Protein AF-A0A963KWK8-F1 (afdb_monomer)

Structure (mmCIF, N/CA/C/O backbone):
data_AF-A0A963KWK8-F1
#
_entry.id   AF-A0A963KWK8-F1
#
loop_
_atom_site.group_PDB
_atom_site.id
_atom_site.type_symbol
_atom_site.label_atom_id
_atom_site.label_alt_id
_atom_site.label_comp_id
_atom_site.label_asym_id
_atom_site.label_entity_id
_atom_site.label_seq_id
_atom_site.pdbx_PDB_ins_code
_atom_site.Cartn_x
_atom_site.Cartn_y
_atom_site.Cartn_z
_atom_site.occupancy
_atom_site.B_iso_or_equiv
_atom_site.auth_seq_id
_at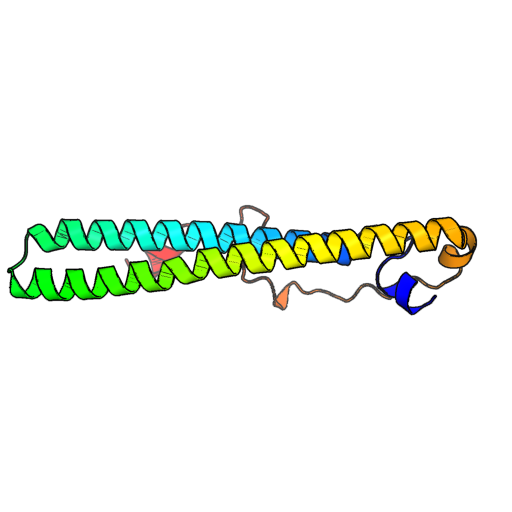om_site.auth_comp_id
_atom_site.auth_asym_id
_atom_site.auth_atom_id
_atom_site.pdbx_PDB_model_num
ATOM 1 N N . MET A 1 1 ? 26.080 3.935 -24.033 1.00 63.66 1 MET A N 1
ATOM 2 C CA . MET A 1 1 ? 25.104 3.381 -25.016 1.00 63.66 1 MET A CA 1
ATOM 3 C C . MET A 1 1 ? 24.655 1.998 -24.578 1.00 63.66 1 MET A C 1
ATOM 5 O O . MET A 1 1 ? 23.454 1.778 -24.533 1.00 63.66 1 MET A O 1
ATOM 9 N N . ASN A 1 2 ? 25.579 1.126 -24.157 1.00 68.31 2 ASN A N 1
ATOM 10 C CA . ASN A 1 2 ? 25.236 -0.156 -23.536 1.00 68.31 2 ASN A CA 1
ATOM 11 C C . ASN A 1 2 ? 24.360 -0.013 -22.277 1.00 68.31 2 ASN A C 1
ATOM 13 O O . ASN A 1 2 ? 23.461 -0.823 -22.105 1.00 68.31 2 ASN A O 1
ATOM 17 N N . GLU A 1 3 ? 24.543 1.017 -21.434 1.00 72.50 3 GLU A N 1
ATOM 18 C CA . GLU A 1 3 ? 23.675 1.199 -20.253 1.00 72.50 3 GLU A CA 1
ATOM 19 C C . GLU A 1 3 ? 22.236 1.583 -20.633 1.00 72.50 3 GLU A C 1
ATOM 21 O O . GLU A 1 3 ? 21.285 1.078 -20.049 1.00 72.50 3 GLU A O 1
ATOM 26 N N . VAL A 1 4 ? 22.074 2.434 -21.652 1.00 71.25 4 VAL A N 1
ATOM 27 C CA . VAL A 1 4 ? 20.758 2.827 -22.190 1.00 71.25 4 VAL A CA 1
ATOM 28 C C . VAL A 1 4 ? 20.070 1.620 -22.831 1.00 71.25 4 VAL A C 1
ATOM 30 O O . VAL A 1 4 ? 18.914 1.352 -22.532 1.00 71.25 4 VAL A O 1
ATOM 33 N N . ALA A 1 5 ? 20.810 0.848 -23.632 1.00 70.06 5 ALA A N 1
ATOM 34 C CA . ALA A 1 5 ? 20.347 -0.381 -24.273 1.00 70.06 5 ALA A CA 1
ATOM 35 C C . ALA A 1 5 ? 19.954 -1.488 -23.272 1.00 70.06 5 ALA A C 1
ATOM 37 O O . ALA A 1 5 ? 19.103 -2.316 -23.582 1.00 70.06 5 ALA A O 1
ATOM 38 N N . ALA A 1 6 ? 20.557 -1.509 -22.077 1.00 73.06 6 ALA A N 1
ATOM 39 C CA . ALA A 1 6 ? 20.246 -2.477 -21.021 1.00 73.06 6 ALA A CA 1
ATOM 40 C C . ALA A 1 6 ? 18.929 -2.181 -20.275 1.00 73.06 6 ALA A C 1
ATOM 42 O O . ALA A 1 6 ? 18.339 -3.089 -19.679 1.00 73.06 6 ALA A O 1
ATOM 43 N N . LEU A 1 7 ? 18.499 -0.915 -20.282 1.00 71.56 7 LEU A N 1
ATOM 44 C CA . LEU A 1 7 ? 17.225 -0.465 -19.716 1.00 71.56 7 LEU A CA 1
ATOM 45 C C . LEU A 1 7 ? 16.120 -0.473 -20.773 1.00 71.56 7 LEU A C 1
ATOM 47 O O . LEU A 1 7 ? 15.037 -0.982 -20.506 1.00 71.56 7 LEU A O 1
ATOM 51 N N . ARG A 1 8 ? 16.426 0.025 -21.977 1.00 70.81 8 ARG A N 1
ATOM 52 C CA . ARG A 1 8 ? 15.500 0.085 -23.105 1.00 70.81 8 ARG A CA 1
ATOM 53 C C . ARG A 1 8 ? 16.205 -0.271 -24.411 1.00 70.81 8 ARG A C 1
ATOM 55 O O . ARG A 1 8 ? 17.089 0.452 -24.874 1.00 70.81 8 ARG A O 1
ATOM 62 N N . HIS A 1 9 ? 15.789 -1.372 -25.034 1.00 70.56 9 HIS A N 1
ATOM 63 C CA . HIS A 1 9 ? 16.353 -1.852 -26.294 1.00 70.56 9 HIS A CA 1
ATOM 64 C C . HIS A 1 9 ? 15.299 -1.844 -27.414 1.00 70.56 9 HIS A C 1
ATOM 66 O O . HIS A 1 9 ? 14.207 -2.362 -27.197 1.00 70.56 9 HIS A O 1
ATOM 72 N N . PRO A 1 10 ? 15.609 -1.371 -28.639 1.00 66.19 10 PRO A N 1
ATOM 73 C CA . PRO A 1 10 ? 14.645 -1.343 -29.749 1.00 66.19 10 PRO A CA 1
ATOM 74 C C . PRO A 1 10 ? 14.072 -2.705 -30.158 1.00 66.19 10 PRO A C 1
ATOM 76 O O . PRO A 1 10 ? 13.037 -2.760 -30.807 1.00 66.19 10 PRO A O 1
ATOM 79 N N . MET A 1 11 ? 14.788 -3.786 -29.841 1.00 64.38 11 MET A N 1
ATOM 80 C CA . MET A 1 11 ? 14.402 -5.168 -30.160 1.00 64.38 11 MET A CA 1
ATOM 81 C C . MET A 1 11 ? 13.842 -5.945 -28.959 1.00 64.38 11 MET A C 1
ATOM 83 O O . MET A 1 11 ? 13.617 -7.146 -29.081 1.00 64.38 11 MET A O 1
ATOM 87 N N . MET A 1 12 ? 13.694 -5.313 -27.789 1.00 65.12 12 MET A N 1
ATOM 88 C CA . MET A 1 12 ? 13.017 -5.942 -26.653 1.00 65.12 12 MET A CA 1
ATOM 89 C C . MET A 1 12 ? 11.509 -5.752 -26.799 1.00 65.12 12 MET A C 1
ATOM 91 O O . MET A 1 12 ? 11.045 -4.641 -27.027 1.00 65.12 12 MET A O 1
ATOM 95 N N . ASP A 1 13 ? 10.770 -6.849 -26.655 1.00 56.22 13 ASP A N 1
ATOM 96 C CA . ASP A 1 13 ? 9.303 -6.887 -26.739 1.00 56.22 13 ASP A CA 1
ATOM 97 C C . ASP A 1 13 ? 8.629 -6.383 -25.444 1.00 56.22 13 ASP A C 1
ATOM 99 O O . ASP A 1 13 ? 7.437 -6.096 -25.414 1.00 56.22 13 ASP A O 1
ATOM 103 N N . HIS A 1 14 ? 9.404 -6.271 -24.358 1.00 61.25 14 HIS A N 1
ATOM 104 C CA . HIS A 1 14 ? 8.965 -5.751 -23.064 1.00 61.25 14 HIS A CA 1
ATOM 105 C C . HIS A 1 14 ? 9.949 -4.712 -22.536 1.00 61.25 14 HIS A C 1
ATOM 107 O O . HIS A 1 14 ? 11.145 -4.991 -22.387 1.00 61.25 14 HIS A O 1
ATOM 113 N N . ASP A 1 15 ? 9.436 -3.522 -22.239 1.00 75.00 15 ASP A N 1
ATOM 114 C CA . ASP A 1 15 ? 10.189 -2.459 -21.593 1.00 75.00 15 ASP A CA 1
ATOM 115 C C . ASP A 1 15 ? 10.285 -2.732 -20.087 1.00 75.00 15 ASP A C 1
ATOM 117 O O . ASP A 1 15 ? 9.283 -2.914 -19.397 1.00 75.00 15 ASP A O 1
ATOM 121 N N . ARG A 1 16 ? 11.512 -2.780 -19.564 1.00 76.50 16 ARG A N 1
ATOM 122 C CA . ARG A 1 16 ? 11.756 -3.067 -18.145 1.00 76.50 16 ARG A CA 1
ATOM 123 C C . ARG A 1 16 ? 11.278 -1.936 -17.239 1.00 76.50 16 ARG A C 1
ATOM 125 O O . ARG A 1 16 ? 10.933 -2.203 -16.091 1.00 76.50 16 ARG A O 1
ATOM 132 N N . VAL A 1 17 ? 11.301 -0.694 -17.722 1.00 82.38 17 VAL A N 1
ATOM 133 C CA . VAL A 1 17 ? 10.844 0.468 -16.953 1.00 82.38 17 VAL A CA 1
ATOM 134 C C . VAL A 1 17 ? 9.322 0.484 -16.896 1.00 82.38 17 VAL A C 1
ATOM 136 O O . VAL A 1 17 ? 8.766 0.687 -15.820 1.00 82.38 17 VAL A O 1
ATOM 139 N N . GLU A 1 18 ? 8.655 0.200 -18.015 1.00 82.38 18 GLU A N 1
ATOM 140 C CA . GLU A 1 18 ? 7.192 0.077 -18.069 1.00 82.38 18 GLU A CA 1
ATOM 141 C C . GLU A 1 18 ? 6.697 -1.061 -17.167 1.00 82.38 18 GLU A C 1
ATOM 143 O O . GLU A 1 18 ? 5.845 -0.828 -16.312 1.00 82.38 18 GLU A O 1
ATOM 148 N N . ALA A 1 19 ? 7.320 -2.243 -17.248 1.00 83.38 19 ALA A N 1
ATOM 149 C CA . ALA A 1 19 ? 6.991 -3.374 -16.378 1.00 83.38 19 ALA A CA 1
ATOM 150 C C . ALA A 1 19 ? 7.142 -3.031 -14.884 1.00 83.38 19 ALA A C 1
ATOM 152 O O . ALA A 1 19 ? 6.253 -3.321 -14.087 1.00 83.38 19 ALA A O 1
ATOM 153 N N . ALA A 1 20 ? 8.228 -2.352 -14.499 1.00 85.38 20 ALA A N 1
ATOM 154 C CA . ALA A 1 20 ? 8.429 -1.925 -13.114 1.00 85.38 20 ALA A CA 1
ATOM 155 C C . ALA A 1 20 ? 7.387 -0.887 -12.656 1.00 85.38 20 ALA A C 1
ATOM 157 O O . ALA A 1 20 ? 6.978 -0.883 -11.494 1.00 85.38 20 ALA A O 1
ATOM 158 N N . VAL A 1 21 ? 6.950 0.006 -13.549 1.00 88.38 21 VAL A N 1
ATOM 159 C CA . VAL A 1 21 ? 5.881 0.971 -13.258 1.00 88.38 21 VAL A CA 1
ATOM 160 C C . VAL A 1 21 ? 4.543 0.258 -13.059 1.00 88.38 21 VAL A C 1
ATOM 162 O O . VAL A 1 21 ? 3.821 0.599 -12.121 1.00 88.38 21 VAL A O 1
ATOM 165 N N . ASP A 1 22 ? 4.226 -0.733 -13.888 1.00 86.75 22 ASP A N 1
ATOM 166 C CA . ASP A 1 22 ? 2.990 -1.511 -13.771 1.00 86.75 22 ASP A CA 1
ATOM 167 C C . ASP A 1 22 ? 2.964 -2.359 -12.490 1.00 86.75 22 ASP A C 1
ATOM 169 O O . ASP A 1 22 ? 1.946 -2.397 -11.794 1.00 86.75 22 ASP A O 1
ATOM 173 N N . GLU A 1 23 ? 4.090 -2.969 -12.110 1.00 88.62 23 GLU A N 1
ATOM 174 C CA . GLU A 1 23 ? 4.226 -3.677 -10.830 1.00 88.62 23 GLU A CA 1
ATOM 175 C C . GLU A 1 23 ? 4.026 -2.741 -9.629 1.00 88.62 23 GLU A C 1
ATOM 177 O O . GLU A 1 23 ? 3.288 -3.072 -8.697 1.00 88.62 23 GLU A O 1
ATOM 182 N N . LEU A 1 24 ? 4.632 -1.548 -9.650 1.00 91.56 24 LEU A N 1
ATOM 183 C CA . LEU A 1 24 ? 4.442 -0.550 -8.592 1.00 91.56 24 LEU A CA 1
ATOM 184 C C . LEU A 1 24 ? 2.986 -0.073 -8.507 1.00 91.56 24 LEU A C 1
ATOM 186 O O . LEU A 1 24 ? 2.474 0.112 -7.401 1.00 91.56 24 LEU A O 1
ATOM 190 N N . ALA A 1 25 ? 2.304 0.087 -9.643 1.00 89.25 25 ALA A N 1
ATOM 191 C CA . ALA A 1 25 ? 0.888 0.443 -9.673 1.00 89.25 25 ALA A CA 1
ATOM 192 C C . ALA A 1 25 ? 0.015 -0.672 -9.076 1.00 89.25 25 ALA A C 1
ATOM 194 O O . ALA A 1 25 ? -0.877 -0.392 -8.272 1.00 89.25 25 ALA A O 1
ATOM 195 N N . ALA A 1 26 ? 0.307 -1.933 -9.411 1.00 90.19 26 ALA A N 1
ATOM 196 C CA . ALA A 1 26 ? -0.379 -3.088 -8.840 1.00 90.19 26 ALA A CA 1
ATOM 197 C C . ALA A 1 26 ? -0.175 -3.185 -7.318 1.00 90.19 26 ALA A C 1
ATOM 199 O O . ALA A 1 26 ? -1.129 -3.470 -6.594 1.00 90.19 26 ALA A O 1
ATOM 200 N N . ILE A 1 27 ? 1.034 -2.893 -6.822 1.00 88.88 27 ILE A N 1
ATOM 201 C CA . ILE A 1 27 ? 1.321 -2.831 -5.381 1.00 88.88 27 ILE A CA 1
ATOM 202 C C . ILE A 1 27 ? 0.475 -1.749 -4.707 1.00 88.88 27 ILE A C 1
ATOM 204 O O . ILE A 1 27 ? -0.173 -2.039 -3.703 1.00 88.88 27 ILE A O 1
ATOM 208 N N . VAL A 1 28 ? 0.449 -0.526 -5.250 1.00 92.06 28 VAL A N 1
ATOM 209 C CA . VAL A 1 28 ? -0.354 0.570 -4.678 1.00 92.06 28 VAL A CA 1
ATOM 210 C C . VAL A 1 28 ? -1.820 0.156 -4.583 1.00 92.06 28 VAL A C 1
ATOM 212 O O . VAL A 1 28 ? -2.369 0.165 -3.483 1.00 92.06 28 VAL A O 1
ATOM 215 N N . ALA A 1 29 ? -2.407 -0.324 -5.682 1.00 89.19 29 ALA A N 1
ATOM 216 C CA . ALA A 1 29 ? -3.806 -0.747 -5.708 1.00 89.19 29 ALA A CA 1
ATOM 217 C C . ALA A 1 29 ? -4.097 -1.881 -4.708 1.00 89.19 29 ALA A C 1
ATOM 219 O O . ALA A 1 29 ? -5.076 -1.828 -3.966 1.00 89.19 29 ALA A O 1
ATOM 220 N N . ALA A 1 30 ? -3.230 -2.896 -4.637 1.00 89.56 30 ALA A N 1
A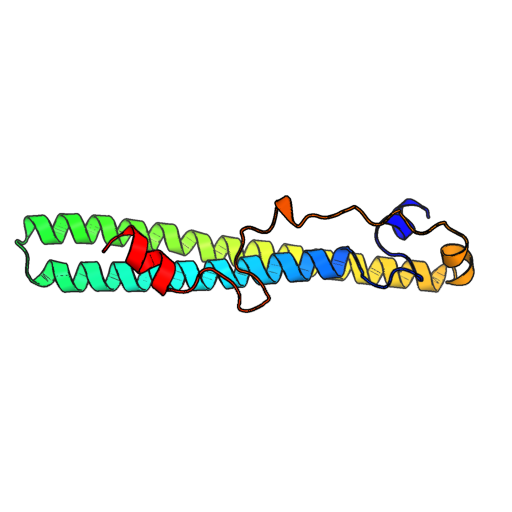TOM 221 C CA . ALA A 1 30 ? -3.382 -3.989 -3.681 1.00 89.56 30 ALA A CA 1
ATOM 222 C C . ALA A 1 30 ? -3.317 -3.505 -2.224 1.00 89.56 30 ALA A C 1
ATOM 224 O O . ALA A 1 30 ? -4.086 -3.974 -1.385 1.00 89.56 30 ALA A O 1
ATOM 225 N N . THR A 1 31 ? -2.414 -2.568 -1.919 1.00 90.00 31 THR A N 1
ATOM 226 C CA . THR A 1 31 ? -2.303 -2.006 -0.566 1.00 90.00 31 THR A CA 1
ATOM 227 C C . THR A 1 31 ? -3.488 -1.119 -0.202 1.00 90.00 31 THR A C 1
ATOM 229 O O . THR A 1 31 ? -3.918 -1.170 0.943 1.00 90.00 31 THR A O 1
ATOM 232 N N . GLU A 1 32 ? -4.057 -0.374 -1.153 1.00 91.31 32 GLU A N 1
ATOM 233 C CA . GLU A 1 32 ? -5.274 0.420 -0.930 1.00 91.31 32 GLU A CA 1
ATOM 234 C C . GLU A 1 32 ? -6.464 -0.479 -0.583 1.00 91.31 32 GLU A C 1
ATOM 236 O O . GLU A 1 32 ? -7.132 -0.247 0.422 1.00 91.31 32 GLU A O 1
ATOM 241 N N . VAL A 1 33 ? -6.669 -1.561 -1.345 1.00 92.00 33 VAL A N 1
ATOM 242 C CA . VAL A 1 33 ? -7.724 -2.548 -1.057 1.00 92.00 33 VAL A CA 1
ATOM 243 C C . VAL A 1 33 ? -7.504 -3.195 0.311 1.00 92.00 33 VAL A C 1
ATOM 245 O O . VAL A 1 33 ? -8.430 -3.287 1.112 1.00 92.00 33 VAL A O 1
ATOM 248 N N . ALA A 1 34 ? -6.278 -3.617 0.629 1.00 91.94 34 ALA A N 1
ATOM 249 C CA . ALA A 1 34 ? -5.988 -4.189 1.942 1.00 91.94 34 ALA A CA 1
ATOM 250 C C . ALA A 1 34 ? -6.294 -3.197 3.081 1.00 91.94 34 ALA A C 1
ATOM 252 O O . ALA A 1 34 ? -6.880 -3.588 4.091 1.00 91.94 34 ALA A O 1
ATOM 253 N N . THR A 1 35 ? -5.949 -1.918 2.909 1.00 93.50 35 THR A N 1
ATOM 254 C CA . THR A 1 35 ? -6.266 -0.859 3.871 1.00 93.50 35 THR A CA 1
ATOM 255 C C . THR A 1 35 ? -7.773 -0.651 4.015 1.00 93.50 35 THR A C 1
ATOM 257 O O . THR A 1 35 ? -8.249 -0.585 5.144 1.00 93.50 35 THR A O 1
ATOM 260 N N . GLU A 1 36 ? -8.543 -0.633 2.925 1.00 92.94 36 GLU A N 1
ATOM 261 C CA . GLU A 1 36 ? -10.010 -0.524 2.979 1.00 92.94 36 GLU A CA 1
ATOM 262 C C . GLU A 1 36 ? -10.636 -1.664 3.801 1.00 92.94 36 GLU A C 1
ATOM 264 O O . GLU A 1 36 ? -11.482 -1.429 4.665 1.00 92.94 36 GLU A O 1
ATOM 269 N N . HIS A 1 37 ? -10.156 -2.897 3.620 1.00 95.25 37 HIS A N 1
ATOM 270 C CA . HIS A 1 37 ? -10.615 -4.051 4.398 1.00 95.25 37 HIS A CA 1
ATOM 271 C C . HIS A 1 37 ? -10.253 -3.951 5.891 1.00 95.25 37 HIS A C 1
ATOM 273 O O . HIS A 1 37 ? -11.042 -4.364 6.749 1.00 95.25 37 HIS A O 1
ATOM 279 N N . ILE A 1 38 ? -9.073 -3.414 6.220 1.00 95.50 38 ILE A N 1
ATOM 280 C CA . ILE A 1 38 ? -8.655 -3.171 7.609 1.00 95.50 38 ILE A CA 1
ATOM 281 C C . ILE A 1 38 ? -9.551 -2.109 8.254 1.00 95.50 38 ILE A C 1
ATOM 283 O O . ILE A 1 38 ? -10.037 -2.328 9.363 1.00 95.50 38 ILE A O 1
ATOM 287 N N . LEU A 1 39 ? -9.816 -1.003 7.552 1.00 95.31 39 LEU A N 1
ATOM 288 C CA . LEU A 1 39 ? -10.687 0.073 8.031 1.00 95.31 39 LEU A CA 1
ATOM 289 C C . LEU A 1 39 ? -12.113 -0.432 8.277 1.00 95.31 39 LEU A C 1
ATOM 291 O O . LEU A 1 39 ? -12.639 -0.252 9.370 1.00 95.31 39 LEU A O 1
ATOM 295 N N . ALA A 1 40 ? -12.689 -1.178 7.331 1.00 96.19 40 ALA A N 1
ATOM 296 C CA . ALA A 1 40 ? -14.010 -1.788 7.503 1.00 96.19 40 ALA A CA 1
ATOM 297 C C . ALA A 1 40 ? -14.058 -2.778 8.685 1.00 96.19 40 ALA A C 1
ATOM 299 O O . ALA A 1 40 ? -15.072 -2.909 9.375 1.00 96.19 40 ALA A O 1
ATOM 300 N N . SER A 1 41 ? -12.956 -3.490 8.942 1.00 97.00 41 SER A N 1
ATOM 301 C CA . SER A 1 41 ? -12.844 -4.374 10.108 1.00 97.00 41 SER A CA 1
ATOM 302 C C . SER A 1 41 ? -12.796 -3.583 11.417 1.00 97.00 41 SER A C 1
ATOM 304 O O . SER A 1 41 ? -13.404 -4.007 12.399 1.00 97.00 41 SER A O 1
ATOM 306 N N . ALA A 1 42 ? -12.117 -2.435 11.430 1.00 96.88 42 ALA A N 1
ATOM 307 C CA . ALA A 1 42 ? -12.049 -1.539 12.579 1.00 96.88 42 ALA A CA 1
ATOM 308 C C . ALA A 1 42 ? -13.422 -0.919 12.901 1.00 96.88 42 ALA A C 1
ATOM 310 O O . ALA A 1 42 ? -13.867 -1.000 14.043 1.00 96.88 42 ALA A O 1
ATOM 311 N N . GLU A 1 43 ? -14.154 -0.450 11.887 1.00 96.12 43 GLU A N 1
ATOM 312 C CA . GLU A 1 43 ? -15.537 0.035 12.037 1.00 96.12 43 GLU A CA 1
ATOM 313 C C . GLU A 1 43 ? -16.461 -1.053 12.610 1.00 96.12 43 GLU A C 1
ATOM 315 O O . GLU A 1 43 ? -17.301 -0.810 13.481 1.00 96.12 43 GLU A O 1
ATOM 320 N N . ARG A 1 44 ? -16.288 -2.302 12.160 1.00 97.12 44 ARG A N 1
ATOM 321 C CA . ARG A 1 44 ? -17.043 -3.437 12.702 1.00 97.12 44 ARG A CA 1
ATOM 322 C C . ARG A 1 44 ? -16.689 -3.729 14.162 1.00 97.12 44 ARG A C 1
ATOM 324 O O . ARG A 1 44 ? -17.576 -4.140 14.912 1.00 97.12 44 ARG A O 1
ATOM 331 N N . LEU A 1 45 ? -15.430 -3.556 14.567 1.00 96.06 45 LEU A N 1
ATOM 332 C CA . LEU A 1 45 ? -15.025 -3.694 15.969 1.00 96.06 45 LEU A CA 1
ATOM 333 C C . LEU A 1 45 ? -15.688 -2.625 16.842 1.00 96.06 45 LEU A C 1
ATOM 335 O O . LEU A 1 45 ? -16.197 -2.973 17.906 1.00 96.06 45 LEU A O 1
ATOM 339 N N . GLU A 1 46 ? -15.760 -1.376 16.376 1.00 95.69 46 GLU A N 1
ATOM 340 C CA . GLU A 1 46 ? -16.475 -0.300 17.080 1.00 95.69 46 GLU A CA 1
ATOM 341 C C . GLU A 1 46 ? -17.961 -0.634 17.252 1.00 95.69 46 GLU A C 1
ATOM 343 O O . GLU A 1 46 ? -18.481 -0.574 18.365 1.00 95.69 46 GLU A O 1
ATOM 348 N N . ALA A 1 47 ? -18.630 -1.096 16.192 1.00 95.81 47 ALA A N 1
ATOM 349 C CA . ALA A 1 47 ? -20.041 -1.483 16.269 1.00 95.81 47 ALA A CA 1
ATOM 350 C C . ALA A 1 47 ? -20.295 -2.646 17.250 1.00 95.81 47 ALA A C 1
ATOM 352 O O . ALA A 1 47 ? -21.319 -2.690 17.930 1.00 95.81 47 ALA A O 1
ATOM 353 N N . LEU A 1 48 ? -19.371 -3.609 17.343 1.00 95.19 48 LEU A N 1
ATOM 354 C CA . LEU A 1 48 ? -19.470 -4.701 18.317 1.00 95.19 48 LEU A CA 1
ATOM 355 C C . LEU A 1 48 ? -19.219 -4.214 19.751 1.00 95.19 48 LEU A C 1
ATOM 357 O O . LEU A 1 48 ? -19.858 -4.714 20.684 1.00 95.19 48 LEU A O 1
ATOM 361 N N . ALA A 1 49 ? -18.327 -3.237 19.922 1.00 96.00 49 ALA A N 1
ATOM 362 C CA . ALA A 1 49 ? -17.983 -2.659 21.214 1.00 96.00 49 ALA A CA 1
ATOM 363 C C . ALA A 1 49 ? -19.175 -1.968 21.894 1.00 96.00 49 ALA A C 1
ATOM 365 O O . ALA A 1 49 ? -19.262 -1.997 23.119 1.00 96.00 49 ALA A O 1
ATOM 366 N N . GLU A 1 50 ? -20.143 -1.451 21.129 1.00 93.75 50 GLU A N 1
ATOM 367 C CA . GLU A 1 50 ? -21.383 -0.862 21.668 1.00 93.75 50 GLU A CA 1
ATOM 368 C C . GLU A 1 50 ? -22.192 -1.828 22.553 1.00 93.75 50 GLU A C 1
ATOM 370 O O . GLU A 1 50 ? -22.983 -1.400 23.393 1.00 93.75 50 GLU A O 1
ATOM 375 N N . SER A 1 51 ? -22.005 -3.140 22.374 1.00 94.88 51 SER A N 1
ATOM 376 C CA . SER A 1 51 ? -22.686 -4.175 23.164 1.00 94.88 51 SER A CA 1
ATOM 377 C C . SER A 1 51 ? -21.925 -4.618 24.422 1.00 94.88 51 SER A C 1
ATOM 379 O O . SER A 1 51 ? -22.425 -5.462 25.172 1.00 94.88 51 SER A O 1
ATOM 381 N N . LEU A 1 52 ? -20.723 -4.081 24.652 1.00 95.69 52 LEU A N 1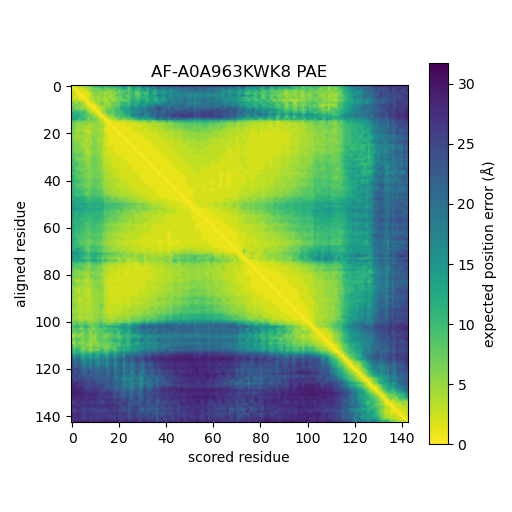
ATOM 382 C CA . LEU A 1 52 ? -19.833 -4.462 25.749 1.00 95.69 52 LEU A CA 1
ATOM 383 C C . LEU A 1 52 ? -19.944 -3.506 26.946 1.00 95.69 52 LEU A C 1
ATOM 385 O O . LEU A 1 52 ? -20.707 -2.540 26.934 1.00 95.69 52 LEU A O 1
ATOM 389 N N . SER A 1 53 ? -19.196 -3.792 28.019 1.00 97.19 53 SER A N 1
ATOM 390 C CA . SER A 1 53 ? -19.062 -2.836 29.122 1.00 97.19 53 SER A CA 1
ATOM 391 C C . SER A 1 53 ? -18.310 -1.581 28.666 1.00 97.19 53 SER A C 1
ATOM 393 O O . SER A 1 53 ? -17.499 -1.636 27.747 1.00 97.19 53 SER A O 1
ATOM 395 N N . GLU A 1 54 ? -18.539 -0.455 29.343 1.00 94.75 54 GLU A N 1
ATOM 396 C CA . GLU A 1 54 ? -17.886 0.826 29.031 1.00 94.75 54 GLU A CA 1
ATOM 397 C C . GLU A 1 54 ? -16.349 0.731 29.059 1.00 94.75 54 GLU A C 1
ATOM 399 O O . GLU A 1 54 ? -15.682 1.280 28.190 1.00 94.75 54 GLU A O 1
ATOM 404 N N . GLU A 1 55 ? -15.789 -0.031 30.005 1.00 95.88 55 GLU A N 1
ATOM 405 C CA . GLU A 1 55 ? -14.345 -0.287 30.099 1.00 95.88 55 GLU A CA 1
ATOM 406 C C . GLU A 1 55 ? -13.819 -1.038 28.866 1.00 95.88 55 GLU A C 1
ATOM 408 O O . GLU A 1 55 ? -12.860 -0.601 28.235 1.00 95.88 55 GLU A O 1
ATOM 413 N N . GLN A 1 56 ? -14.490 -2.123 28.465 1.00 95.12 56 GLN A N 1
ATOM 414 C CA . GLN A 1 56 ? -14.100 -2.915 27.292 1.00 95.12 56 GLN A CA 1
ATOM 415 C C . GLN A 1 56 ? -14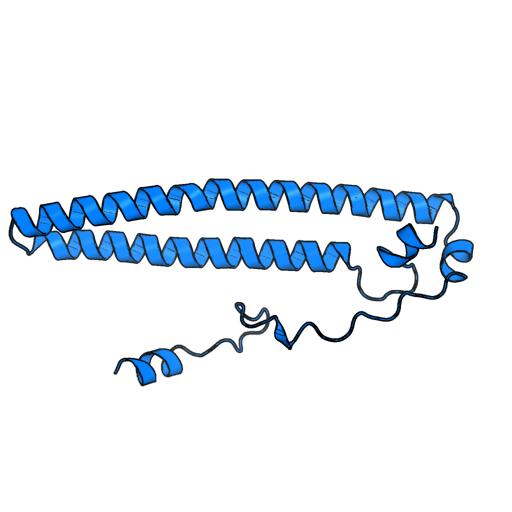.285 -2.135 25.988 1.00 95.12 56 GLN A C 1
ATOM 417 O O . GLN A 1 56 ? -13.463 -2.236 25.079 1.00 95.12 56 GLN A O 1
ATOM 422 N N . ALA A 1 57 ? -15.359 -1.351 25.892 1.00 95.31 57 ALA A N 1
ATOM 423 C CA . ALA A 1 57 ? -15.612 -0.497 24.743 1.00 95.31 57 ALA A CA 1
ATOM 424 C C . ALA A 1 57 ? -14.547 0.601 24.611 1.00 95.31 57 ALA A C 1
ATOM 426 O O . ALA A 1 57 ? -14.095 0.875 23.500 1.00 95.31 57 ALA A O 1
ATOM 427 N N . GLY A 1 58 ? -14.097 1.170 25.735 1.00 95.19 58 GLY A N 1
ATOM 428 C CA . GLY A 1 58 ? -12.989 2.125 25.777 1.00 95.19 58 GLY A CA 1
ATOM 429 C C . GLY A 1 58 ? -11.681 1.529 25.252 1.00 95.19 58 GLY A C 1
ATOM 430 O O . GLY A 1 58 ? -11.073 2.100 24.350 1.00 95.19 58 GLY A O 1
ATOM 431 N N . GLU A 1 59 ? -11.288 0.346 25.735 1.00 95.06 59 GLU A N 1
ATOM 432 C CA . GLU A 1 59 ? -10.061 -0.328 25.272 1.00 95.06 59 GLU A CA 1
ATOM 433 C C . GLU A 1 59 ? -10.089 -0.653 23.766 1.00 95.06 59 GLU A C 1
ATOM 435 O O . GLU A 1 59 ? -9.077 -0.517 23.064 1.00 95.06 59 GLU A O 1
ATOM 440 N N . ILE A 1 60 ? -11.250 -1.067 23.245 1.00 96.06 60 ILE A N 1
ATOM 441 C CA . ILE A 1 60 ? -11.424 -1.320 21.808 1.00 96.06 60 ILE A CA 1
ATOM 442 C C . ILE A 1 60 ? -11.353 -0.013 21.017 1.00 96.06 60 ILE A C 1
ATOM 444 O O . ILE A 1 60 ? -10.671 0.020 19.994 1.00 96.06 60 ILE A O 1
ATOM 448 N N . GLY A 1 61 ? -12.004 1.054 21.485 1.00 96.19 61 GLY A N 1
ATOM 449 C CA . GLY A 1 61 ? -11.982 2.364 20.829 1.00 96.19 61 GLY A CA 1
ATOM 450 C C . GLY A 1 61 ? -10.569 2.941 20.703 1.00 96.19 61 GLY A C 1
ATOM 451 O O . GLY A 1 61 ? -10.181 3.403 19.626 1.00 96.19 61 GLY A O 1
ATOM 452 N N . ASP A 1 62 ? -9.757 2.833 21.757 1.00 95.75 62 ASP A N 1
ATOM 453 C CA . ASP A 1 62 ? -8.349 3.252 21.724 1.00 95.75 62 ASP A CA 1
ATOM 454 C C . ASP A 1 62 ? -7.547 2.426 20.703 1.00 95.75 62 ASP A C 1
ATOM 456 O O . ASP A 1 62 ? -6.777 2.963 19.898 1.00 95.75 62 ASP A O 1
ATOM 460 N N . THR A 1 63 ? -7.780 1.111 20.671 1.00 95.88 63 THR A N 1
ATOM 461 C CA . THR A 1 63 ? -7.126 0.206 19.715 1.00 95.88 63 THR A CA 1
ATOM 462 C C . THR A 1 63 ? -7.523 0.519 18.270 1.00 95.88 63 THR A C 1
ATOM 464 O O . THR A 1 63 ? -6.665 0.548 17.385 1.00 95.88 63 THR A O 1
ATOM 467 N N . VAL A 1 64 ? -8.806 0.782 18.012 1.00 96.62 64 VAL A N 1
ATOM 468 C CA . VAL A 1 64 ? -9.313 1.148 16.681 1.00 96.62 64 VAL A CA 1
ATOM 469 C C . VAL A 1 64 ? -8.763 2.502 16.235 1.00 96.62 64 VAL A C 1
ATOM 471 O O . VAL A 1 64 ? -8.325 2.636 15.091 1.00 96.62 64 VAL A O 1
ATOM 474 N N . THR A 1 65 ? -8.656 3.469 17.145 1.00 95.12 65 THR A N 1
ATOM 475 C CA . THR A 1 65 ? -8.018 4.762 16.857 1.00 95.12 65 THR A CA 1
ATOM 476 C C . THR A 1 65 ? -6.580 4.574 16.366 1.00 95.12 65 THR A C 1
ATOM 478 O O . THR A 1 65 ? -6.195 5.145 15.344 1.00 95.12 65 THR A O 1
ATOM 481 N N . HIS A 1 66 ? -5.802 3.702 17.015 1.00 94.25 66 HIS A N 1
ATOM 482 C CA . HIS A 1 66 ? -4.446 3.378 16.559 1.00 94.25 66 HIS A CA 1
ATOM 483 C C . HIS A 1 66 ? -4.426 2.724 15.165 1.00 94.25 66 HIS A C 1
ATOM 485 O O . HIS A 1 66 ? -3.506 2.975 14.381 1.00 94.25 66 HIS A O 1
ATOM 491 N N . ILE A 1 67 ? -5.429 1.904 14.824 1.00 93.94 67 ILE A N 1
ATOM 492 C CA . ILE A 1 67 ? -5.563 1.323 13.478 1.00 93.94 67 ILE A CA 1
ATOM 493 C C . ILE A 1 67 ? -5.791 2.428 12.440 1.00 93.94 67 ILE A C 1
ATOM 495 O O . ILE A 1 67 ? -5.114 2.433 11.406 1.00 93.94 67 ILE A O 1
ATOM 499 N N . TYR A 1 68 ? -6.687 3.381 12.713 1.00 93.00 68 TYR A N 1
ATOM 500 C CA . TYR A 1 68 ? -6.944 4.513 11.817 1.00 93.00 68 TYR A CA 1
ATOM 501 C C . TYR A 1 68 ? -5.686 5.356 11.579 1.00 93.00 68 TYR A C 1
ATOM 503 O O . TYR A 1 68 ? -5.354 5.671 10.432 1.00 93.00 68 TYR A O 1
ATOM 511 N N . GLU A 1 69 ? -4.931 5.662 12.635 1.00 90.69 69 GLU A N 1
ATOM 512 C CA . GLU A 1 69 ? -3.673 6.407 12.521 1.00 90.69 69 GLU A CA 1
ATOM 513 C C . GLU A 1 69 ? -2.617 5.659 11.696 1.00 90.69 69 GLU A C 1
ATOM 515 O O . GLU A 1 69 ? -1.948 6.259 10.847 1.00 90.69 69 GLU A O 1
ATOM 520 N N . ALA A 1 70 ? -2.487 4.345 11.900 1.00 87.50 70 ALA A N 1
ATOM 521 C CA . ALA A 1 70 ? -1.563 3.515 11.135 1.00 87.50 70 ALA A CA 1
ATOM 522 C C . ALA A 1 70 ? -1.942 3.457 9.645 1.00 87.50 70 ALA A C 1
ATOM 524 O O . ALA A 1 70 ? -1.069 3.552 8.780 1.00 87.50 70 ALA A O 1
ATOM 525 N N . CYS A 1 71 ? -3.237 3.357 9.334 1.00 89.81 71 CYS A N 1
ATOM 526 C CA . CYS A 1 71 ? -3.728 3.339 7.956 1.00 89.81 71 CYS A CA 1
ATOM 527 C C . CYS A 1 71 ? -3.516 4.683 7.245 1.00 89.81 71 CYS A C 1
ATOM 529 O O . CYS A 1 71 ? -3.210 4.698 6.056 1.00 89.81 71 CYS A O 1
ATOM 531 N N . ASN A 1 72 ? -3.569 5.811 7.958 1.00 84.56 72 ASN A N 1
ATOM 532 C CA . ASN A 1 7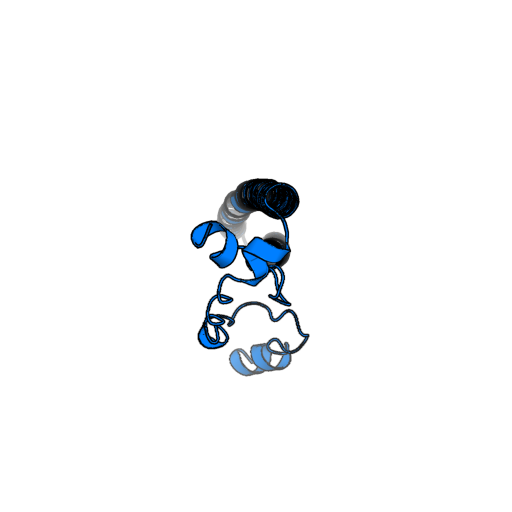2 ? -3.306 7.129 7.369 1.00 84.56 72 ASN A CA 1
ATOM 533 C C . ASN A 1 72 ? -1.870 7.262 6.803 1.00 84.56 72 ASN A C 1
ATOM 535 O O . ASN A 1 72 ? -1.629 7.987 5.838 1.00 84.56 72 ASN A O 1
ATOM 539 N N . PHE A 1 73 ? -0.894 6.518 7.341 1.00 81.62 73 PHE A N 1
ATOM 540 C CA . PHE A 1 73 ? 0.460 6.464 6.768 1.00 81.62 73 PHE A CA 1
ATOM 541 C C . PHE A 1 73 ? 0.523 5.755 5.401 1.00 81.62 73 PHE A C 1
ATOM 543 O O . PHE A 1 73 ? 1.472 5.990 4.636 1.00 81.62 73 PHE A O 1
ATOM 550 N N . GLN A 1 74 ? -0.462 4.912 5.070 1.00 85.69 74 GLN A N 1
ATOM 551 C CA . GLN A 1 74 ? -0.532 4.244 3.769 1.00 85.69 74 GLN A CA 1
ATOM 552 C C . GLN A 1 74 ? -0.824 5.248 2.648 1.00 85.69 74 GLN A C 1
ATOM 554 O O . GLN A 1 74 ? -0.142 5.183 1.627 1.00 85.69 74 GLN A O 1
ATOM 559 N N . ASP A 1 75 ? -1.695 6.239 2.863 1.00 85.19 75 ASP A N 1
ATOM 560 C CA . ASP A 1 75 ? -1.992 7.278 1.862 1.00 85.19 75 ASP A CA 1
ATOM 561 C C . ASP A 1 75 ? -0.718 8.042 1.450 1.00 85.19 75 ASP A C 1
ATOM 563 O O . ASP A 1 75 ? -0.366 8.150 0.271 1.00 85.19 75 ASP A O 1
ATOM 567 N N . ILE A 1 76 ? 0.088 8.460 2.433 1.00 87.50 76 ILE A N 1
ATOM 568 C CA . ILE A 1 76 ? 1.384 9.110 2.176 1.00 87.50 76 ILE A CA 1
ATOM 569 C C . ILE A 1 76 ? 2.325 8.185 1.389 1.00 87.50 76 ILE A C 1
ATOM 571 O O . ILE A 1 76 ? 3.089 8.647 0.532 1.00 87.50 76 ILE A O 1
ATOM 575 N N . THR A 1 77 ? 2.296 6.883 1.674 1.00 88.94 77 THR A N 1
ATOM 576 C CA . THR A 1 77 ? 3.123 5.889 0.981 1.00 88.94 77 THR A CA 1
ATOM 577 C C . THR A 1 77 ? 2.669 5.707 -0.470 1.00 88.94 77 THR A C 1
ATOM 579 O O . THR A 1 77 ? 3.511 5.792 -1.370 1.00 88.94 77 THR A O 1
ATOM 582 N N . GLY A 1 78 ? 1.364 5.581 -0.727 1.00 90.56 78 GLY A N 1
ATOM 583 C CA . GLY A 1 78 ? 0.787 5.504 -2.074 1.00 90.56 78 GLY A CA 1
ATOM 584 C C . GLY A 1 78 ? 1.101 6.745 -2.916 1.00 90.56 78 GLY A C 1
ATOM 585 O O . GLY A 1 78 ? 1.558 6.636 -4.060 1.00 90.56 78 GLY A O 1
ATOM 586 N N . GLN A 1 79 ? 1.002 7.938 -2.323 1.00 91.75 79 GLN A N 1
ATOM 587 C CA . GLN A 1 79 ? 1.389 9.190 -2.984 1.00 91.75 79 GLN A CA 1
ATOM 588 C C . GLN A 1 79 ? 2.884 9.240 -3.331 1.00 91.75 79 GLN A C 1
ATOM 590 O O . GLN A 1 79 ? 3.268 9.726 -4.400 1.00 91.75 79 GLN A O 1
ATOM 595 N N . ARG A 1 80 ? 3.759 8.762 -2.438 1.00 93.44 80 ARG A N 1
ATOM 596 C CA . ARG A 1 80 ? 5.210 8.715 -2.691 1.00 93.44 80 ARG A CA 1
ATOM 597 C C . ARG A 1 80 ? 5.550 7.738 -3.811 1.00 93.44 80 ARG A C 1
ATOM 599 O O . ARG A 1 80 ? 6.325 8.108 -4.691 1.00 93.44 80 ARG A O 1
ATOM 606 N N . ILE A 1 81 ? 4.953 6.546 -3.813 1.00 92.88 81 ILE A N 1
ATOM 607 C CA . ILE A 1 81 ? 5.145 5.565 -4.891 1.00 92.88 81 ILE A CA 1
ATOM 608 C C . ILE A 1 81 ? 4.644 6.140 -6.219 1.00 92.88 81 ILE A C 1
ATOM 610 O O . ILE A 1 81 ? 5.363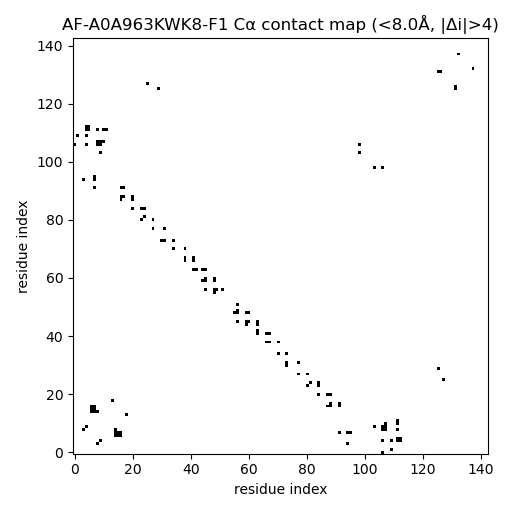 6.085 -7.213 1.00 92.88 81 ILE A O 1
ATOM 614 N N . SER A 1 82 ? 3.489 6.808 -6.225 1.00 91.94 82 SER A N 1
ATOM 615 C CA . SER A 1 82 ? 2.959 7.486 -7.416 1.00 91.94 82 SER A CA 1
ATOM 616 C C . SER A 1 82 ? 3.923 8.524 -7.998 1.00 91.94 82 SER A C 1
ATOM 618 O O . SER A 1 82 ? 4.112 8.590 -9.213 1.00 91.94 82 SER A O 1
ATOM 620 N N . LYS A 1 83 ? 4.612 9.293 -7.145 1.00 93.94 83 LYS A N 1
ATOM 621 C CA . LYS A 1 83 ? 5.665 10.227 -7.586 1.00 93.94 83 LYS A CA 1
ATOM 622 C C . LYS A 1 83 ? 6.876 9.508 -8.182 1.00 93.94 83 LYS A C 1
ATOM 624 O O . LYS A 1 83 ? 7.430 9.982 -9.170 1.00 93.94 83 LYS A O 1
ATOM 629 N N . VAL A 1 84 ? 7.285 8.378 -7.602 1.00 94.19 84 VAL A N 1
ATOM 630 C CA . VAL A 1 84 ? 8.375 7.553 -8.148 1.00 94.19 84 VAL A CA 1
ATOM 631 C C . VAL A 1 84 ? 7.987 6.984 -9.513 1.00 94.19 84 VAL A C 1
ATOM 633 O O . VAL A 1 84 ? 8.783 7.079 -10.441 1.00 94.19 84 VAL A O 1
ATOM 636 N N . MET A 1 85 ? 6.762 6.476 -9.671 1.00 92.88 85 MET A N 1
ATOM 637 C CA . MET A 1 85 ? 6.257 5.995 -10.962 1.00 92.88 85 MET A CA 1
ATOM 638 C C . MET A 1 85 ? 6.267 7.095 -12.027 1.00 92.88 85 MET A C 1
ATOM 640 O O . MET A 1 85 ? 6.716 6.855 -13.145 1.00 92.88 85 MET A O 1
ATOM 644 N N . ALA A 1 86 ? 5.822 8.309 -11.687 1.00 91.44 86 ALA A N 1
ATOM 645 C CA . ALA A 1 86 ? 5.871 9.448 -12.605 1.00 91.44 86 ALA A CA 1
ATOM 646 C C . ALA A 1 86 ? 7.312 9.773 -13.033 1.00 91.44 86 ALA A C 1
ATOM 648 O O . ALA A 1 86 ? 7.581 9.946 -14.219 1.00 91.44 86 ALA A O 1
ATOM 649 N N . LEU A 1 87 ? 8.257 9.774 -12.088 1.00 93.75 87 LEU A N 1
ATOM 650 C CA . LEU A 1 87 ? 9.670 9.989 -12.399 1.00 93.75 87 LEU A CA 1
ATOM 651 C C . LEU A 1 87 ? 10.246 8.882 -13.296 1.00 93.75 87 LEU A C 1
ATOM 653 O O . LEU A 1 87 ? 11.034 9.177 -14.192 1.00 93.75 87 LEU A O 1
ATOM 657 N N . LEU A 1 88 ? 9.875 7.620 -13.070 1.00 91.56 88 LEU A N 1
ATOM 658 C CA . LEU A 1 88 ? 10.308 6.506 -13.917 1.00 91.56 88 LEU A CA 1
ATOM 659 C C . LEU A 1 88 ? 9.787 6.655 -15.351 1.00 91.56 88 LEU A C 1
ATOM 661 O O . LEU A 1 88 ? 10.567 6.467 -16.281 1.00 91.56 88 LEU A O 1
ATOM 665 N N . ARG A 1 89 ? 8.529 7.082 -15.535 1.00 88.38 89 ARG A N 1
ATOM 666 C CA . ARG A 1 89 ? 7.968 7.410 -16.860 1.00 88.38 89 ARG A CA 1
ATOM 667 C C . ARG A 1 89 ? 8.729 8.559 -17.535 1.00 88.38 89 ARG A C 1
ATOM 669 O O . ARG A 1 89 ? 9.090 8.449 -18.701 1.00 88.38 89 ARG A O 1
ATOM 676 N N . ASP A 1 90 ? 9.069 9.614 -16.793 1.00 90.06 90 ASP A N 1
ATOM 677 C CA . ASP A 1 90 ? 9.872 10.727 -17.325 1.00 90.06 90 ASP A CA 1
ATOM 678 C C . ASP A 1 90 ? 11.282 10.286 -17.754 1.00 90.06 90 ASP A C 1
ATOM 680 O O . ASP A 1 90 ? 11.839 10.784 -18.740 1.00 90.06 90 ASP A O 1
ATOM 684 N N . VAL A 1 91 ? 11.902 9.378 -16.991 1.00 88.31 91 VAL A N 1
ATOM 685 C CA . VAL A 1 91 ? 13.193 8.778 -17.355 1.00 88.31 91 VAL A CA 1
ATOM 686 C C . VAL A 1 91 ? 13.041 7.964 -18.634 1.00 88.31 91 VAL A C 1
ATOM 688 O O . VAL A 1 91 ? 13.865 8.102 -19.540 1.00 88.31 91 VAL A O 1
ATOM 691 N N . ASP A 1 92 ? 11.982 7.173 -18.729 1.00 86.56 92 ASP A N 1
ATOM 692 C CA . ASP A 1 92 ? 11.694 6.319 -19.871 1.00 86.56 92 ASP A CA 1
ATOM 693 C C . ASP A 1 92 ? 11.518 7.112 -21.180 1.00 86.56 92 ASP A C 1
ATOM 695 O O . ASP A 1 92 ? 12.193 6.851 -22.184 1.00 86.56 92 ASP A O 1
ATOM 699 N N . ASP A 1 93 ? 10.738 8.194 -21.136 1.00 87.44 93 ASP A N 1
ATOM 700 C CA . ASP A 1 93 ? 10.551 9.116 -22.263 1.00 87.44 93 ASP A CA 1
ATOM 701 C C . ASP A 1 93 ? 11.876 9.725 -22.749 1.00 87.44 93 ASP A C 1
ATOM 703 O O . ASP A 1 93 ? 12.119 9.879 -23.956 1.00 87.44 93 ASP A O 1
ATOM 707 N N . ARG A 1 94 ? 12.785 10.044 -21.820 1.00 86.31 94 ARG A N 1
ATOM 708 C CA . ARG A 1 94 ? 14.123 10.552 -22.162 1.00 86.31 94 ARG A CA 1
ATOM 709 C C . ARG A 1 94 ? 1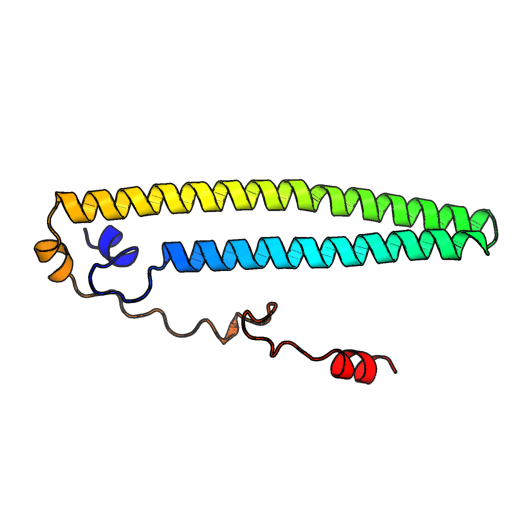4.988 9.477 -22.810 1.00 86.31 94 ARG A C 1
ATOM 711 O O . ARG A 1 94 ? 15.725 9.801 -23.746 1.00 86.31 94 ARG A O 1
ATOM 718 N N . LEU A 1 95 ? 14.896 8.221 -22.368 1.00 85.31 95 LEU A N 1
ATOM 719 C CA . LEU A 1 95 ? 15.594 7.103 -23.010 1.00 85.31 95 LEU A CA 1
ATOM 720 C C . LEU A 1 95 ? 15.092 6.907 -24.448 1.00 85.31 95 LEU A C 1
ATOM 722 O O . LEU A 1 95 ? 15.915 6.806 -25.363 1.00 85.31 95 LEU A O 1
ATOM 726 N N . ILE A 1 96 ? 13.774 6.962 -24.678 1.00 84.00 96 ILE A N 1
ATOM 727 C CA . ILE A 1 96 ? 13.191 6.929 -26.033 1.00 84.00 96 ILE A CA 1
ATOM 728 C C . ILE A 1 96 ? 13.742 8.070 -26.890 1.00 84.00 96 ILE A C 1
ATOM 730 O O . ILE A 1 96 ? 14.170 7.850 -28.028 1.00 84.00 96 ILE A O 1
ATOM 734 N N . ALA A 1 97 ? 13.738 9.296 -26.364 1.00 85.44 97 ALA A N 1
ATOM 735 C CA . ALA A 1 97 ? 14.223 10.466 -27.088 1.00 85.44 97 ALA A CA 1
ATOM 736 C C . ALA A 1 97 ? 15.710 10.333 -27.460 1.00 85.44 97 ALA A C 1
ATOM 738 O O . ALA A 1 97 ? 16.094 10.662 -28.586 1.00 85.44 97 ALA A O 1
ATOM 739 N N . MET A 1 98 ? 16.538 9.793 -26.558 1.00 84.00 98 MET A N 1
ATOM 740 C CA . MET A 1 98 ? 17.942 9.492 -26.847 1.00 84.00 98 MET A CA 1
ATOM 741 C C . MET A 1 98 ? 18.072 8.454 -27.967 1.00 84.00 98 MET A C 1
ATOM 743 O O . MET A 1 98 ? 18.806 8.697 -28.925 1.00 84.00 98 MET A O 1
ATOM 747 N N . ILE A 1 99 ? 17.342 7.336 -27.900 1.00 82.44 99 ILE A N 1
ATOM 748 C CA . ILE A 1 99 ? 17.375 6.296 -28.944 1.00 82.44 99 ILE A CA 1
ATOM 749 C C . ILE A 1 99 ? 16.996 6.884 -30.311 1.00 82.44 99 ILE A C 1
ATOM 751 O O . ILE A 1 99 ? 17.697 6.651 -31.300 1.00 82.44 99 ILE A O 1
ATOM 755 N N . ARG A 1 100 ? 15.948 7.717 -30.364 1.00 82.50 100 ARG A N 1
ATOM 756 C CA . ARG A 1 100 ? 15.536 8.418 -31.592 1.00 82.50 100 ARG A CA 1
ATOM 757 C C . ARG A 1 100 ? 16.625 9.353 -32.125 1.00 82.50 100 ARG A C 1
ATOM 759 O O . ARG A 1 100 ? 16.843 9.386 -33.331 1.00 82.50 100 ARG A O 1
ATOM 766 N N . HIS A 1 101 ? 17.314 10.092 -31.253 1.00 81.75 101 HIS A N 1
ATOM 767 C CA . HIS A 1 101 ? 18.338 11.060 -31.660 1.00 81.75 101 HIS A CA 1
ATOM 768 C C . HIS A 1 101 ? 19.622 10.404 -32.193 1.00 81.75 101 HIS A C 1
ATOM 770 O O . HIS A 1 101 ? 20.171 10.847 -33.199 1.00 81.75 101 HIS A O 1
ATOM 776 N N . TYR A 1 102 ? 20.101 9.342 -31.541 1.00 79.19 102 TYR A N 1
ATOM 777 C CA . TYR A 1 102 ? 21.333 8.644 -31.940 1.00 79.19 102 TYR A CA 1
ATOM 778 C C . TYR A 1 102 ? 21.122 7.616 -33.069 1.00 79.19 102 TYR A C 1
ATOM 780 O O . TYR A 1 102 ? 22.103 7.130 -33.638 1.00 79.19 102 TYR A O 1
ATOM 788 N N . GLY A 1 103 ? 19.864 7.324 -33.414 1.00 77.38 103 GLY A N 1
ATOM 789 C CA . GLY A 1 103 ? 19.463 6.444 -34.507 1.00 77.38 103 GLY A CA 1
ATOM 790 C C . GLY A 1 103 ? 19.221 5.003 -34.053 1.00 77.38 103 GLY A C 1
ATOM 791 O O . GLY A 1 103 ? 20.099 4.361 -33.471 1.00 77.38 103 GLY A O 1
ATOM 792 N N . HIS A 1 104 ? 18.037 4.477 -34.382 1.00 73.38 104 HIS A N 1
ATOM 793 C CA . HIS A 1 104 ? 17.621 3.110 -34.051 1.00 73.38 104 HIS A CA 1
ATOM 794 C C . HIS A 1 104 ? 18.612 2.048 -34.544 1.00 73.38 104 HIS A C 1
ATOM 796 O O . HIS A 1 104 ? 18.913 1.115 -33.803 1.00 73.38 104 HIS A O 1
ATOM 802 N N . ASP A 1 105 ? 19.187 2.231 -35.735 1.00 73.56 105 ASP A N 1
ATOM 803 C CA . ASP A 1 105 ? 20.110 1.269 -36.350 1.00 73.56 105 ASP A CA 1
ATOM 804 C C . ASP A 1 105 ? 21.403 1.078 -35.548 1.00 73.56 105 ASP A C 1
ATOM 806 O O . ASP A 1 105 ? 21.989 -0.002 -35.563 1.00 73.56 105 ASP A O 1
ATOM 810 N N . ARG A 1 106 ? 21.855 2.111 -34.822 1.00 74.88 106 ARG A N 1
ATOM 811 C CA . ARG A 1 106 ? 23.043 2.015 -33.960 1.00 74.88 106 ARG A CA 1
ATOM 812 C C . ARG A 1 106 ? 22.749 1.271 -32.666 1.00 74.88 106 ARG A C 1
ATOM 814 O O . ARG A 1 106 ? 23.602 0.530 -32.191 1.00 74.88 106 ARG A O 1
ATOM 821 N N . PHE A 1 107 ? 21.551 1.448 -32.113 1.00 71.00 107 PHE A N 1
ATOM 822 C CA . PHE A 1 107 ? 21.114 0.698 -30.937 1.00 71.00 107 PHE A CA 1
ATOM 823 C C . PHE A 1 107 ? 20.787 -0.758 -31.275 1.00 71.00 107 PHE A C 1
ATOM 825 O O . PHE A 1 107 ? 21.114 -1.630 -30.486 1.00 71.00 107 PHE A O 1
ATOM 832 N N . ALA A 1 108 ? 20.241 -1.041 -32.461 1.00 72.00 108 ALA A N 1
ATOM 833 C CA . ALA A 1 108 ? 19.960 -2.405 -32.921 1.00 72.00 108 ALA A CA 1
ATOM 834 C C . ALA A 1 108 ? 21.226 -3.259 -33.142 1.00 72.00 108 ALA A C 1
ATOM 836 O O . ALA A 1 108 ? 21.147 -4.483 -33.176 1.00 72.00 108 ALA A O 1
ATOM 837 N N . GLN A 1 109 ? 22.395 -2.625 -33.290 1.00 77.44 109 GLN A N 1
ATOM 838 C CA . GLN A 1 109 ? 23.691 -3.311 -33.363 1.00 77.44 109 GLN A CA 1
ATOM 839 C C . GLN A 1 109 ? 24.232 -3.719 -31.985 1.00 77.44 109 GLN A C 1
ATOM 841 O O . GLN A 1 109 ? 25.185 -4.497 -31.910 1.00 77.44 109 GLN A O 1
ATOM 846 N N . ILE A 1 110 ? 23.660 -3.194 -30.898 1.00 77.81 110 ILE A N 1
ATOM 847 C CA . ILE A 1 110 ? 24.014 -3.597 -29.538 1.00 77.81 110 ILE A CA 1
ATOM 848 C C . ILE A 1 110 ? 23.282 -4.915 -29.251 1.00 77.81 110 ILE A C 1
ATOM 850 O O . ILE A 1 110 ? 22.094 -5.025 -29.542 1.00 77.81 110 ILE A O 1
ATOM 854 N N . PRO A 1 111 ? 23.954 -5.944 -28.708 1.00 74.12 111 PRO A N 1
ATOM 855 C CA . PRO A 1 111 ? 23.267 -7.158 -28.296 1.00 74.12 111 PRO A CA 1
ATOM 856 C C . PRO A 1 111 ? 22.203 -6.821 -27.251 1.00 74.12 111 PRO A C 1
ATOM 858 O O . PRO A 1 111 ? 22.509 -6.167 -26.251 1.00 74.12 111 PRO A O 1
ATOM 861 N N . ALA A 1 112 ? 20.973 -7.291 -27.467 1.00 68.50 112 ALA A N 1
ATOM 862 C CA . ALA A 1 112 ? 19.933 -7.173 -26.457 1.00 68.50 112 ALA A CA 1
ATOM 863 C C . ALA A 1 112 ? 20.430 -7.808 -25.143 1.00 68.50 112 ALA A C 1
ATOM 865 O O . ALA A 1 112 ? 21.068 -8.871 -25.181 1.00 68.50 112 ALA A O 1
ATOM 866 N N . PRO A 1 113 ? 20.177 -7.177 -23.984 1.00 67.19 113 PRO A N 1
ATOM 867 C CA . PRO A 1 113 ? 20.526 -7.777 -22.706 1.00 67.19 113 PRO A CA 1
ATOM 868 C C . PRO A 1 113 ? 19.845 -9.146 -22.589 1.00 67.19 113 PRO A C 1
ATOM 870 O O . PRO A 1 113 ? 18.695 -9.313 -22.998 1.00 67.19 113 PRO A O 1
ATOM 873 N N . ALA A 1 114 ? 20.554 -10.137 -22.041 1.00 63.75 114 ALA A N 1
ATOM 874 C CA . ALA A 1 114 ? 19.945 -11.428 -21.742 1.00 63.75 114 ALA A CA 1
ATOM 875 C C . ALA A 1 114 ? 18.722 -11.184 -20.849 1.00 63.75 114 ALA A C 1
ATOM 877 O O . ALA A 1 114 ? 18.848 -10.496 -19.834 1.00 63.75 114 ALA A O 1
ATOM 878 N N . SER A 1 115 ? 17.553 -11.712 -21.233 1.00 56.91 115 SER A N 1
ATOM 879 C CA . SER A 1 115 ? 16.349 -11.622 -20.406 1.00 56.91 115 SER A CA 1
ATOM 880 C C . SER A 1 115 ? 16.707 -12.124 -19.010 1.00 56.91 115 SER A C 1
ATOM 882 O O . SER A 1 115 ? 17.115 -13.283 -18.863 1.00 56.91 115 SER A O 1
ATOM 884 N N . ALA A 1 116 ? 16.619 -11.253 -18.004 1.00 54.44 116 ALA A N 1
ATOM 885 C CA . ALA A 1 116 ? 16.762 -11.680 -16.623 1.00 54.44 116 ALA A CA 1
ATOM 886 C C . ALA A 1 116 ? 15.714 -12.776 -16.393 1.00 54.44 116 ALA A C 1
ATOM 888 O O . ALA A 1 116 ? 14.526 -12.575 -16.633 1.00 54.44 116 ALA A O 1
ATOM 889 N N . ARG A 1 117 ? 16.189 -13.984 -16.089 1.00 49.78 117 ARG A N 1
ATOM 890 C CA . ARG A 1 117 ? 15.344 -15.154 -15.886 1.00 49.78 117 ARG A CA 1
ATOM 891 C C . ARG A 1 117 ? 14.525 -14.965 -14.611 1.00 49.78 117 ARG A C 1
ATOM 893 O O . ARG A 1 117 ? 15.113 -14.862 -13.545 1.00 49.78 117 ARG A O 1
ATOM 900 N N . ASP A 1 118 ? 13.213 -15.032 -14.796 1.00 46.31 118 ASP A N 1
ATOM 901 C CA . ASP A 1 118 ? 12.227 -15.709 -13.951 1.00 46.31 118 ASP A CA 1
ATOM 902 C C . ASP A 1 118 ? 12.117 -15.260 -12.481 1.00 46.31 118 ASP A C 1
ATOM 904 O O . ASP A 1 118 ? 12.478 -15.986 -11.557 1.00 46.31 118 ASP A O 1
ATOM 908 N N . ASP A 1 119 ? 11.507 -14.090 -12.269 1.00 48.34 119 ASP A N 1
ATOM 909 C CA . A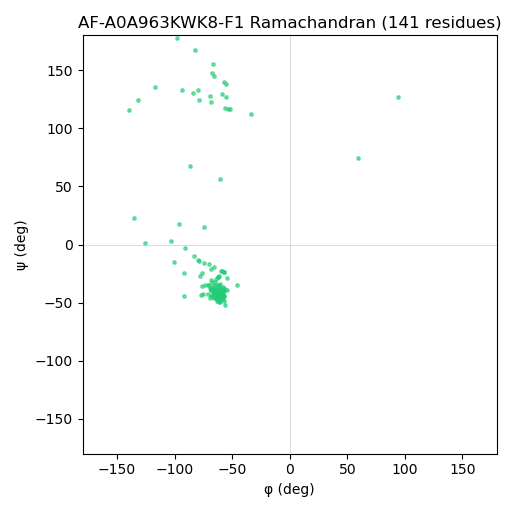SP A 1 119 ? 11.029 -13.626 -10.955 1.00 48.34 119 ASP A CA 1
ATOM 910 C C . ASP A 1 119 ? 9.741 -14.350 -10.495 1.00 48.34 119 ASP A C 1
ATOM 912 O O . ASP A 1 119 ? 9.097 -13.932 -9.531 1.00 48.34 119 ASP A O 1
ATOM 916 N N . SER A 1 120 ? 9.358 -15.478 -11.118 1.00 49.94 120 SER A N 1
ATOM 917 C CA . SER A 1 120 ? 8.216 -16.294 -10.663 1.00 49.94 120 SER A CA 1
ATOM 918 C C . SER A 1 120 ? 8.356 -16.762 -9.211 1.00 49.94 120 SER A C 1
ATOM 920 O O . SER A 1 120 ? 7.354 -16.985 -8.536 1.00 49.94 120 SER A O 1
ATOM 922 N N . ALA A 1 121 ? 9.586 -16.839 -8.696 1.00 46.25 121 ALA A N 1
ATOM 923 C CA . ALA A 1 121 ? 9.868 -17.156 -7.300 1.00 46.25 121 ALA A CA 1
ATOM 924 C C . ALA A 1 121 ? 9.576 -16.000 -6.315 1.00 46.25 121 ALA A C 1
ATOM 926 O O . ALA A 1 121 ? 9.489 -16.245 -5.111 1.00 46.25 121 ALA A O 1
ATOM 927 N N . LEU A 1 122 ? 9.427 -14.758 -6.793 1.00 45.84 122 LEU A N 1
ATOM 928 C CA . LEU A 1 122 ? 9.168 -13.567 -5.968 1.00 45.84 122 LEU A CA 1
ATOM 929 C C . LEU A 1 122 ? 7.688 -13.145 -5.966 1.00 45.84 122 LEU A C 1
ATOM 931 O O . LEU A 1 122 ? 7.256 -12.400 -5.086 1.00 45.84 122 LEU A O 1
ATOM 935 N N . LEU A 1 123 ? 6.888 -13.658 -6.904 1.00 47.22 123 LEU A N 1
ATOM 936 C CA . LEU A 1 123 ? 5.473 -13.324 -7.069 1.00 47.22 123 LEU A CA 1
ATOM 937 C C . LEU A 1 123 ? 4.566 -14.204 -6.192 1.00 47.22 123 LEU A C 1
ATOM 939 O O . LEU A 1 123 ? 3.765 -14.987 -6.690 1.00 47.22 123 LEU A O 1
ATOM 943 N N . ASN A 1 124 ? 4.649 -14.035 -4.871 1.00 51.88 124 ASN A N 1
ATOM 944 C CA . ASN A 1 124 ? 3.563 -14.435 -3.956 1.00 51.88 124 ASN A CA 1
ATOM 945 C C . ASN A 1 124 ? 2.634 -13.249 -3.616 1.00 51.88 124 ASN A C 1
ATOM 947 O O . ASN A 1 124 ? 1.910 -13.281 -2.624 1.00 51.88 124 ASN A O 1
ATOM 951 N N . GLY A 1 125 ? 2.677 -12.181 -4.420 1.00 54.16 125 GLY A N 1
ATOM 952 C CA . GLY A 1 125 ? 1.738 -11.061 -4.351 1.00 54.16 125 GLY A CA 1
ATOM 953 C C . GLY A 1 125 ? 0.431 -11.350 -5.101 1.00 54.16 125 GLY A C 1
ATOM 954 O O . GLY A 1 125 ? 0.364 -12.326 -5.856 1.00 54.16 125 GLY A O 1
ATOM 955 N N . PRO A 1 126 ? -0.614 -10.521 -4.913 1.00 44.91 126 PRO A N 1
ATOM 956 C CA . PRO A 1 126 ? -1.895 -10.697 -5.587 1.00 44.91 126 PRO A CA 1
ATOM 957 C C . PRO A 1 126 ? -1.681 -10.796 -7.096 1.00 44.91 126 PRO A C 1
ATOM 959 O O . PRO A 1 126 ? -1.152 -9.898 -7.749 1.00 44.91 126 PRO A O 1
ATOM 962 N N . SER A 1 127 ? -2.034 -11.958 -7.630 1.00 52.28 127 SER A N 1
ATOM 963 C CA . SER A 1 127 ? -1.754 -12.331 -9.005 1.00 52.28 127 SER A CA 1
ATOM 964 C C . SER A 1 127 ? -2.596 -11.471 -9.954 1.00 52.28 127 SER A C 1
ATOM 966 O O . SER A 1 127 ? -3.819 -11.428 -9.834 1.00 52.28 127 SER A O 1
ATOM 968 N N . LEU A 1 128 ? -1.956 -10.825 -10.935 1.00 46.22 128 LEU A N 1
ATOM 969 C CA . LEU A 1 128 ? -2.638 -10.068 -12.001 1.00 46.22 128 LEU A CA 1
ATOM 970 C C . LEU A 1 128 ? -3.604 -10.948 -12.823 1.00 46.22 128 LEU A C 1
ATOM 972 O O . LEU A 1 128 ? -4.570 -10.454 -13.400 1.00 46.22 128 LEU A O 1
ATOM 976 N N . ASN A 1 129 ? -3.385 -12.266 -12.830 1.00 44.00 129 ASN A N 1
ATOM 977 C CA . ASN A 1 129 ? -4.357 -13.255 -13.283 1.00 44.00 129 ASN A CA 1
ATOM 978 C C . ASN A 1 129 ? -5.162 -13.768 -12.090 1.00 44.00 129 ASN A C 1
ATOM 980 O O . ASN A 1 129 ? -4.574 -14.149 -11.087 1.00 44.00 129 ASN A O 1
ATOM 984 N N . LYS A 1 130 ? -6.493 -13.821 -12.229 1.00 45.78 130 LYS A N 1
ATOM 985 C CA . LYS A 1 130 ? -7.505 -14.254 -11.240 1.00 45.78 130 LYS A CA 1
ATOM 986 C C . LYS A 1 130 ? -7.359 -15.717 -10.770 1.00 45.78 130 LYS A C 1
ATOM 988 O O . LYS A 1 130 ? -8.276 -16.524 -10.898 1.00 45.78 130 LYS A O 1
ATOM 993 N N . SER A 1 131 ? -6.200 -16.070 -10.243 1.00 45.81 131 SER A N 1
ATOM 994 C CA . SER A 1 131 ? -5.841 -17.386 -9.715 1.00 45.81 131 SER A CA 1
ATOM 995 C C . SER A 1 131 ? -5.106 -17.252 -8.377 1.00 45.81 131 SER A C 1
ATOM 997 O O . SER A 1 131 ? -4.371 -18.151 -7.986 1.00 45.81 131 SER A O 1
ATOM 999 N N . GLY A 1 132 ? -5.302 -16.131 -7.673 1.00 47.75 132 GLY A N 1
ATOM 1000 C CA . GLY A 1 132 ? -4.964 -16.020 -6.257 1.00 47.75 132 GLY A CA 1
ATOM 1001 C C . GLY A 1 132 ? -5.882 -16.913 -5.419 1.00 47.75 132 GLY A C 1
ATOM 1002 O O . GLY A 1 132 ? -7.029 -17.149 -5.802 1.00 47.75 132 GLY A O 1
ATOM 1003 N N . LEU A 1 133 ? -5.339 -17.433 -4.314 1.00 54.28 133 LEU A N 1
ATOM 1004 C CA . LEU A 1 133 ? -5.998 -18.302 -3.331 1.00 54.28 133 LEU A CA 1
ATOM 1005 C C . LEU A 1 133 ? -7.484 -17.947 -3.165 1.00 54.28 133 LEU A C 1
ATOM 1007 O O . LEU A 1 133 ? -7.828 -16.864 -2.699 1.00 54.28 133 LEU A O 1
ATOM 1011 N N . GLN A 1 134 ? -8.356 -18.859 -3.599 1.00 57.66 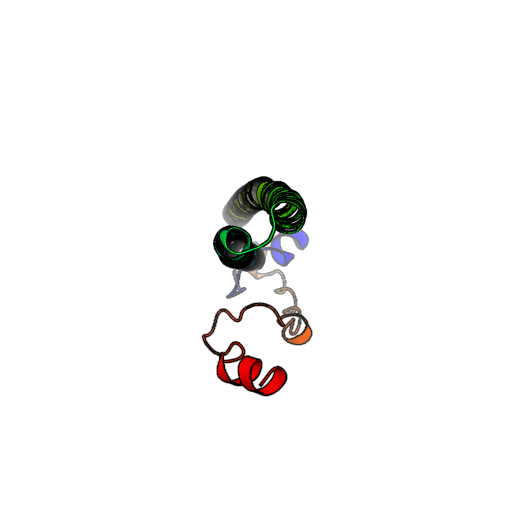134 GLN A N 1
ATOM 1012 C CA . GLN A 1 134 ? -9.804 -18.694 -3.487 1.00 57.66 134 GLN A CA 1
ATOM 1013 C C . GLN A 1 134 ? -10.204 -18.694 -2.008 1.00 57.66 134 GLN A C 1
ATOM 1015 O O . GLN A 1 134 ? -9.595 -19.413 -1.217 1.00 57.66 134 GLN A O 1
ATOM 1020 N N . GLN A 1 135 ? -11.224 -17.903 -1.660 1.00 53.09 135 GLN A N 1
ATOM 1021 C CA . GLN A 1 135 ? -11.767 -17.726 -0.304 1.00 53.09 135 GLN A CA 1
ATOM 1022 C C . GLN A 1 135 ? -11.972 -19.062 0.439 1.00 53.09 135 GLN A C 1
ATOM 1024 O O . GLN A 1 135 ? -11.665 -19.167 1.623 1.00 53.09 135 GLN A O 1
ATOM 1029 N N . ASP A 1 136 ? -12.342 -20.114 -0.292 1.00 58.25 136 ASP A N 1
ATOM 1030 C CA . ASP A 1 136 ? -12.485 -21.494 0.186 1.00 58.25 136 ASP A CA 1
ATOM 1031 C C . ASP A 1 136 ? -11.218 -22.054 0.871 1.00 58.25 136 ASP A C 1
ATOM 1033 O O . ASP A 1 136 ? -11.293 -22.911 1.748 1.00 58.25 136 ASP A O 1
ATOM 1037 N N . SER A 1 137 ? -10.033 -21.571 0.483 1.00 63.22 137 SER A N 1
ATOM 1038 C CA . SER A 1 137 ? -8.742 -21.976 1.060 1.00 63.22 137 SER A CA 1
ATOM 1039 C C . SER A 1 137 ? -8.470 -21.310 2.411 1.00 63.22 137 SER A C 1
ATOM 1041 O O . SER A 1 137 ? -7.737 -21.869 3.225 1.00 63.22 137 SER A O 1
ATOM 1043 N N . ILE A 1 138 ? -9.043 -20.125 2.649 1.00 57.97 138 ILE A N 1
ATOM 1044 C CA . ILE A 1 138 ? -8.941 -19.408 3.928 1.00 57.97 138 ILE A CA 1
ATOM 1045 C C . ILE A 1 138 ? -9.892 -20.052 4.939 1.00 57.97 138 ILE A C 1
ATOM 1047 O O . ILE A 1 138 ? -9.488 -20.338 6.065 1.00 57.97 138 ILE A O 1
ATOM 1051 N N . ASP A 1 139 ? -11.112 -20.377 4.512 1.00 63.97 139 ASP A N 1
ATOM 1052 C CA . ASP A 1 139 ? -12.113 -21.019 5.369 1.00 63.97 139 ASP A CA 1
ATOM 1053 C C . ASP A 1 139 ? -11.677 -22.431 5.806 1.00 63.97 139 ASP A C 1
ATOM 1055 O O . ASP A 1 139 ? -11.935 -22.834 6.936 1.00 63.97 139 ASP A O 1
ATOM 1059 N N . ALA A 1 140 ? -10.927 -23.162 4.972 1.00 73.00 140 ALA A N 1
ATOM 1060 C CA . ALA A 1 140 ? -10.363 -24.469 5.330 1.00 73.00 140 ALA A CA 1
ATOM 1061 C C . ALA A 1 140 ? -9.235 -24.415 6.383 1.00 73.00 140 ALA A C 1
ATOM 1063 O O . ALA A 1 140 ? -8.886 -25.450 6.953 1.00 73.00 140 ALA A O 1
ATOM 1064 N N . LEU A 1 141 ? -8.634 -23.243 6.621 1.00 62.50 141 LEU A N 1
ATOM 1065 C CA . LEU A 1 141 ? -7.547 -23.070 7.591 1.00 62.50 141 LEU A CA 1
ATOM 1066 C C . LEU A 1 141 ? -8.049 -22.665 8.985 1.00 62.50 141 LEU A C 1
ATOM 1068 O O . LEU A 1 141 ? -7.349 -22.892 9.972 1.00 62.50 141 LEU A O 1
ATOM 1072 N N . PHE A 1 142 ? -9.229 -22.042 9.053 1.00 64.69 142 PHE A N 1
ATOM 1073 C CA . PHE A 1 142 ? -9.776 -21.431 10.270 1.00 64.69 142 PHE A CA 1
ATOM 1074 C C . PHE A 1 142 ? -11.189 -21.920 10.640 1.00 64.69 142 PHE A C 1
ATOM 1076 O O . PHE A 1 142 ? -11.745 -21.437 11.629 1.00 64.69 142 PHE A O 1
ATOM 1083 N N . GLY A 1 143 ? -11.758 -22.850 9.864 1.00 47.56 143 GLY A N 1
ATOM 1084 C CA . GLY A 1 143 ? -13.030 -23.535 10.124 1.00 47.56 143 GLY A CA 1
ATOM 1085 C C . GLY A 1 143 ? -12.889 -24.853 10.875 1.00 47.56 143 GLY A C 1
ATOM 1086 O O . GLY A 1 143 ? -11.878 -25.562 10.667 1.00 47.56 143 GLY A O 1
#

pLDDT: mean 79.23, std 16.4, range [44.0, 97.19]

Mean predicted aligned error: 11.69 Å

Solvent-accessible surface area (backbone atoms only — not comparable to full-atom values): 8443 Å² total; per-residue (Å²): 107,69,70,55,39,62,55,53,41,92,84,52,95,67,53,57,61,58,53,54,41,53,51,51,50,50,50,43,54,53,51,51,54,53,46,51,55,51,50,56,50,39,55,51,49,52,64,56,29,74,79,52,55,72,68,60,26,48,57,50,49,56,53,39,50,53,51,54,59,58,51,55,54,48,57,59,49,45,54,52,51,52,52,52,42,52,50,51,50,55,51,49,54,50,51,52,51,47,43,63,73,73,35,61,73,63,56,63,70,49,79,73,61,77,77,81,81,74,65,73,86,72,63,85,58,90,47,94,56,99,72,53,87,52,70,71,63,57,49,68,74,78,104

Foldseek 3Di:
DVVLLQQPFPPDPDHPLVVVLVVLVVVLVLLVVVLVVLLVVLVVLLVVLVPDDPVSSVVSVVVSVVSVVVSVVSVVVSVVSVVVSVVSVVVVVVSVVVCVVVDNVVRNPDPRPDPPDDPVVVPPDDDPPPPNDDPVNVVVVVD

Sequence (143 aa):
MNEVAALRHPMMDHDRVEAAVDELAAIVAATEVATEHILASAERLEALAESLSEEQAGEIGDTVTHIYEACNFQDITGQRISKVMALLRDVDDRLIAMIRHYGHDRFAQIPAPASARDDSALLNGPSLNKSGLQQDSIDALFG

Secondary structure (DSSP, 8-state):
-HHHHHH--TT-SS-HHHHHHHHHHHHHHHHHHHHHHHHHHHHHHHHHHTTS-HHHHHHHHHHHHHHHHHHHHHHHHHHHHHHHHHHHHHHHHHHHHHHHHH-HHHHHTSPPPPPPP-GGGT--SPPSSS-S--THHHHHHH-

Nearest PDB structures (foldseek):
  4tx5-assembly1_B  TM=7.325E-01  e=2.047E+00  Homo sapiens
  6jx6-assembly1_D  TM=5.278E-01  e=6.320E-01  Homo sapiens
  4tx5-assembly1_A  TM=7.138E-01  e=2.589E+00  Homo sapiens
  5oen-assembly1_B  TM=5.568E-01  e=9.434E+00  Mus musculus
  8qbw-assembly1_A  TM=4.293E-01  e=7.032E+00  Nostoc punctiforme

Radius of gyration: 23.11 Å; Cα contacts (8 Å, |Δi|>4): 76; chains: 1; bounding box: 48×36×66 Å